Protein AF-A0A2T6BVL6-F1 (afdb_monomer_lite)

pLDDT: mean 72.18, std 13.73, range [38.19, 92.25]

Structure (mmCIF, N/CA/C/O backbone):
data_AF-A0A2T6BVL6-F1
#
_entry.id   AF-A0A2T6BVL6-F1
#
loop_
_atom_site.group_PDB
_atom_site.id
_atom_site.type_symbol
_atom_site.label_atom_id
_atom_site.label_alt_id
_atom_site.label_comp_id
_atom_site.label_asym_id
_atom_site.label_entity_id
_atom_site.label_seq_id
_atom_site.pdbx_PDB_ins_code
_atom_site.Cartn_x
_atom_site.Cartn_y
_atom_site.Cartn_z
_atom_site.occupancy
_atom_site.B_iso_or_equiv
_atom_site.auth_seq_id
_atom_site.auth_comp_id
_atom_site.auth_asym_id
_atom_site.auth_atom_id
_atom_site.pdbx_PDB_model_num
ATOM 1 N N . MET A 1 1 ? 2.263 27.842 -10.248 1.00 40.53 1 MET A N 1
ATOM 2 C CA . MET A 1 1 ? 3.040 27.228 -9.155 1.00 40.53 1 MET A CA 1
ATOM 3 C C . MET A 1 1 ? 3.358 25.823 -9.621 1.00 40.53 1 MET A C 1
ATOM 5 O O . MET A 1 1 ? 2.424 25.058 -9.809 1.00 40.53 1 MET A O 1
ATOM 9 N N . GLU A 1 2 ? 4.613 25.540 -9.962 1.00 43.47 2 GLU A N 1
ATOM 10 C CA . GLU A 1 2 ? 5.013 24.200 -10.407 1.00 43.47 2 GLU A CA 1
ATOM 11 C C . GLU A 1 2 ? 4.975 23.248 -9.210 1.00 43.47 2 GLU A C 1
ATOM 13 O O . GLU A 1 2 ? 5.513 23.553 -8.144 1.00 43.47 2 GLU A O 1
ATOM 18 N N . PHE A 1 3 ? 4.280 22.126 -9.366 1.00 44.16 3 PHE A N 1
ATOM 19 C CA . PHE A 1 3 ? 4.209 21.078 -8.358 1.00 44.16 3 PHE A CA 1
ATOM 20 C C . PHE A 1 3 ? 5.598 20.445 -8.187 1.00 44.16 3 PHE A C 1
ATOM 22 O O . PHE A 1 3 ? 6.157 19.899 -9.136 1.00 44.16 3 PHE A O 1
ATOM 29 N N . GLN A 1 4 ? 6.177 20.536 -6.987 1.00 57.06 4 GLN A N 1
ATOM 30 C CA . GLN A 1 4 ? 7.493 19.967 -6.689 1.00 57.06 4 GLN A CA 1
ATOM 31 C C . GLN A 1 4 ? 7.347 18.579 -6.057 1.00 57.06 4 GLN A C 1
ATOM 33 O O . GLN A 1 4 ? 7.309 18.446 -4.833 1.00 57.06 4 GLN A O 1
ATOM 38 N N . LEU A 1 5 ? 7.311 17.548 -6.907 1.00 57.12 5 LEU A N 1
ATOM 39 C CA . LEU A 1 5 ? 7.180 16.134 -6.521 1.00 57.12 5 LEU A CA 1
ATOM 40 C C . LEU A 1 5 ? 8.193 15.707 -5.439 1.00 57.12 5 LEU A C 1
ATOM 42 O O . LEU A 1 5 ? 7.860 14.950 -4.533 1.00 57.12 5 LEU A O 1
ATOM 46 N N . ALA A 1 6 ? 9.413 16.255 -5.476 1.00 55.81 6 ALA A N 1
ATOM 47 C CA . ALA A 1 6 ? 10.497 15.899 -4.558 1.00 55.81 6 ALA A CA 1
ATOM 48 C C . ALA A 1 6 ? 10.240 16.237 -3.076 1.00 55.81 6 ALA A C 1
ATOM 50 O O . ALA A 1 6 ? 10.922 15.696 -2.211 1.00 55.81 6 ALA A O 1
ATOM 51 N N . ASN A 1 7 ? 9.275 17.115 -2.785 1.00 55.31 7 ASN A N 1
ATOM 52 C CA . ASN A 1 7 ? 8.920 17.529 -1.425 1.00 55.31 7 ASN A CA 1
ATOM 53 C C . ASN A 1 7 ? 7.503 17.085 -1.032 1.00 55.31 7 ASN A C 1
ATOM 55 O O . ASN A 1 7 ? 6.973 17.544 -0.018 1.00 55.31 7 ASN A O 1
ATOM 59 N N . PHE A 1 8 ? 6.864 16.232 -1.838 1.00 62.28 8 PHE A N 1
ATOM 60 C CA . PHE A 1 8 ? 5.513 15.784 -1.546 1.00 62.28 8 PHE A CA 1
ATOM 61 C C . PHE A 1 8 ? 5.516 14.798 -0.370 1.00 62.28 8 PHE A C 1
ATOM 63 O O . PHE A 1 8 ? 6.111 13.718 -0.422 1.00 62.28 8 PHE A O 1
ATOM 70 N N . LYS A 1 9 ? 4.817 15.204 0.691 1.00 65.25 9 LYS A N 1
ATOM 71 C CA . LYS A 1 9 ? 4.501 14.420 1.882 1.00 65.25 9 LYS A CA 1
ATOM 72 C C . LYS A 1 9 ? 2.992 14.490 2.088 1.00 65.25 9 LYS A C 1
ATOM 74 O O . LYS A 1 9 ? 2.459 15.571 2.334 1.00 65.25 9 LYS A O 1
ATOM 79 N N . GLY A 1 10 ? 2.321 13.351 1.966 1.00 65.94 10 GLY A N 1
ATOM 80 C CA . GLY A 1 10 ? 0.877 13.216 2.121 1.00 65.94 10 GLY A CA 1
ATOM 81 C C . GLY A 1 10 ? 0.526 12.199 3.204 1.00 65.94 10 GLY A C 1
ATOM 82 O O . GLY A 1 10 ? 1.174 11.161 3.329 1.00 65.94 10 GLY A O 1
ATOM 83 N N . LYS A 1 11 ? -0.513 12.496 3.984 1.00 68.62 11 LYS A N 1
ATOM 84 C CA . LYS A 1 11 ? -1.181 11.533 4.866 1.00 68.62 11 LYS A CA 1
ATOM 85 C C . LYS A 1 11 ? -2.575 11.256 4.322 1.00 68.62 11 LYS A C 1
ATOM 87 O O . LYS A 1 11 ? -3.210 12.171 3.800 1.00 68.62 11 LYS A O 1
ATOM 92 N N . VAL A 1 12 ? -3.026 10.009 4.421 1.00 65.88 12 VAL A N 1
ATOM 93 C CA . VAL A 1 12 ? -4.369 9.611 3.980 1.00 65.88 12 VAL A CA 1
ATOM 94 C C . VAL A 1 12 ? -5.281 9.571 5.200 1.00 65.88 12 VAL A C 1
ATOM 96 O O . VAL A 1 12 ? -5.322 8.572 5.911 1.00 65.88 12 VAL A O 1
ATOM 99 N N . ASP A 1 13 ? -6.005 10.658 5.457 1.00 64.00 13 ASP A N 1
ATOM 100 C CA . ASP A 1 13 ? -6.835 10.773 6.665 1.00 64.00 13 ASP A CA 1
ATOM 101 C C . ASP A 1 13 ? -8.073 9.853 6.637 1.00 64.00 13 ASP A C 1
ATOM 103 O O . ASP A 1 13 ? -8.543 9.418 7.685 1.00 64.00 13 ASP A O 1
ATOM 107 N N . GLU A 1 14 ? -8.596 9.505 5.456 1.00 66.19 14 GLU A N 1
ATOM 108 C CA . GLU A 1 14 ? -9.849 8.737 5.324 1.00 66.19 14 GLU A CA 1
ATOM 109 C C . GLU A 1 14 ? -9.752 7.269 5.769 1.00 66.19 14 GLU A C 1
ATOM 111 O O . GLU A 1 14 ? -10.748 6.678 6.194 1.00 66.19 14 GLU A O 1
ATOM 116 N N . VAL A 1 15 ? -8.559 6.681 5.666 1.00 71.88 15 VAL A N 1
ATOM 117 C CA . VAL A 1 15 ? -8.299 5.255 5.926 1.00 71.88 15 VAL A CA 1
ATOM 118 C C . VAL A 1 15 ? -7.873 5.014 7.384 1.00 71.88 15 VAL A C 1
ATOM 120 O O . VAL A 1 15 ? -7.961 3.895 7.892 1.00 71.88 15 VAL A O 1
ATOM 123 N N . ILE A 1 16 ? -7.451 6.064 8.093 1.00 82.62 16 ILE A N 1
ATOM 124 C CA . ILE A 1 16 ? -7.024 5.988 9.495 1.00 82.62 16 ILE A CA 1
ATOM 125 C C . ILE A 1 16 ? -8.217 5.643 10.392 1.00 82.62 16 ILE A C 1
ATOM 127 O O . ILE A 1 16 ? -9.326 6.153 10.237 1.00 82.62 16 ILE A O 1
ATOM 131 N N . GLY A 1 17 ? -7.992 4.751 11.355 1.00 85.81 17 GLY A N 1
ATOM 132 C CA . GLY A 1 17 ? -9.034 4.281 12.260 1.00 85.81 17 GLY A CA 1
ATOM 133 C C . GLY A 1 17 ? -10.027 3.315 11.606 1.00 85.81 17 GLY A C 1
ATOM 134 O O . GLY A 1 17 ? -11.071 3.026 12.190 1.00 85.81 17 GLY A O 1
ATOM 135 N N . LYS A 1 18 ? -9.743 2.815 10.399 1.00 87.69 18 LYS A N 1
ATOM 136 C CA . LYS A 1 18 ? -10.568 1.807 9.725 1.00 87.69 18 LYS A CA 1
ATOM 137 C C . LYS A 1 18 ? -9.994 0.412 9.931 1.00 87.69 18 LYS A C 1
ATOM 139 O O . LYS A 1 18 ? -8.786 0.234 10.085 1.00 87.69 18 LYS A O 1
ATOM 144 N N . GLN A 1 19 ? -10.876 -0.583 9.916 1.00 89.19 19 GLN A N 1
ATOM 145 C CA . GLN A 1 19 ? -10.488 -1.989 9.971 1.00 89.19 19 GLN A CA 1
ATOM 146 C C . GLN A 1 19 ? -10.133 -2.513 8.583 1.00 89.19 19 GLN A C 1
ATOM 148 O O . GLN A 1 19 ? -10.845 -2.244 7.611 1.00 89.19 19 GLN A O 1
ATOM 153 N N . ILE A 1 20 ? -9.069 -3.309 8.512 1.00 84.94 20 ILE A N 1
ATOM 154 C CA . ILE A 1 20 ? -8.631 -3.985 7.293 1.00 84.94 20 ILE A CA 1
ATOM 155 C C . ILE A 1 20 ? -9.551 -5.181 7.022 1.00 84.94 20 ILE A C 1
ATOM 157 O O . ILE A 1 20 ? -9.661 -6.103 7.832 1.00 84.94 20 ILE A O 1
ATOM 161 N N . SER A 1 21 ? -10.191 -5.181 5.854 1.00 84.62 21 SER A N 1
ATOM 162 C CA . SER A 1 21 ? -11.013 -6.295 5.358 1.00 84.62 21 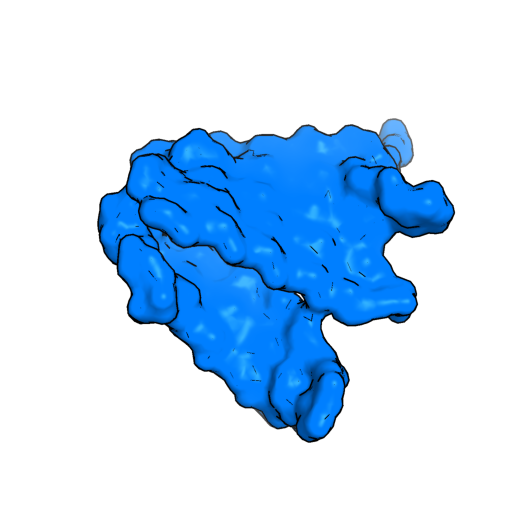SER A CA 1
ATOM 163 C C . SER A 1 21 ? -10.307 -7.118 4.283 1.00 84.62 21 SER A C 1
ATOM 165 O O . SER A 1 21 ? -10.610 -8.297 4.117 1.00 84.62 21 SER A O 1
ATOM 167 N N . TYR A 1 22 ? -9.371 -6.512 3.553 1.00 81.25 22 TYR A N 1
ATOM 168 C CA . TYR A 1 22 ? -8.605 -7.159 2.493 1.00 81.25 22 TYR A CA 1
ATOM 169 C C . TYR A 1 22 ? -7.292 -6.419 2.271 1.00 81.25 22 TYR A C 1
ATOM 171 O O . TYR A 1 22 ? -7.275 -5.190 2.301 1.00 81.25 22 TYR A O 1
ATOM 179 N N . LEU A 1 23 ? -6.223 -7.163 2.009 1.00 78.81 23 LEU A N 1
ATOM 180 C CA . LEU A 1 23 ? -4.919 -6.630 1.658 1.00 78.81 23 LEU A CA 1
ATOM 181 C C . LEU A 1 23 ? -4.175 -7.638 0.783 1.00 78.81 23 LEU A C 1
ATOM 183 O O . LEU A 1 23 ? -3.792 -8.711 1.257 1.00 78.81 23 LEU A O 1
ATOM 187 N N . LYS A 1 24 ? -3.956 -7.289 -0.483 1.00 77.19 24 LYS A N 1
ATOM 188 C CA . LYS A 1 24 ? -3.172 -8.109 -1.411 1.00 77.19 24 LYS A CA 1
ATOM 189 C C . LYS A 1 24 ? -2.087 -7.306 -2.095 1.00 77.19 24 LYS A C 1
ATOM 191 O O . LYS A 1 24 ? -2.183 -6.087 -2.216 1.00 77.19 24 LYS A O 1
ATOM 196 N N . VAL A 1 25 ? -1.087 -8.049 -2.544 1.00 75.81 25 VAL A N 1
ATOM 197 C CA . VAL A 1 25 ? 0.019 -7.581 -3.363 1.00 75.81 25 VAL A CA 1
ATOM 198 C C . VAL A 1 25 ? 0.056 -8.395 -4.640 1.00 75.81 25 VAL A C 1
ATOM 200 O O . VAL A 1 25 ? 0.054 -9.621 -4.575 1.00 75.81 25 VAL A O 1
ATOM 203 N N . LEU A 1 26 ? 0.113 -7.731 -5.785 1.00 70.62 26 LEU A N 1
ATOM 204 C CA . LEU A 1 26 ? 0.497 -8.375 -7.037 1.00 70.62 26 LEU A CA 1
ATOM 205 C C . LEU A 1 26 ? 2.016 -8.260 -7.157 1.00 70.62 26 LEU A C 1
ATOM 207 O O . LEU A 1 26 ? 2.539 -7.197 -6.843 1.00 70.62 26 LEU A O 1
ATOM 211 N N . GLY A 1 27 ? 2.696 -9.338 -7.544 1.00 64.25 27 GLY A N 1
ATOM 212 C CA . GLY A 1 27 ? 4.126 -9.364 -7.872 1.00 64.25 27 GLY A CA 1
ATOM 213 C C . GLY A 1 27 ? 4.375 -10.225 -9.111 1.00 64.25 27 GLY A C 1
ATOM 214 O O . GLY A 1 27 ? 3.524 -11.034 -9.466 1.00 64.25 27 GLY A O 1
ATOM 215 N N . GLU A 1 28 ? 5.510 -10.070 -9.791 1.00 58.78 28 GLU A N 1
ATOM 216 C CA . GLU A 1 28 ? 5.857 -10.880 -10.964 1.00 58.78 28 GLU A CA 1
ATOM 217 C C . GLU A 1 28 ? 6.670 -12.114 -10.535 1.00 58.78 28 GLU A C 1
ATOM 219 O O . GLU A 1 28 ? 7.446 -12.088 -9.583 1.00 58.78 28 GLU A O 1
ATOM 224 N N . ASN A 1 29 ? 6.48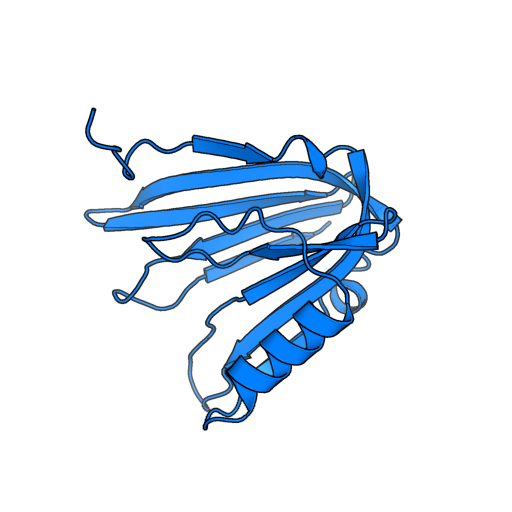6 -13.239 -11.214 1.00 51.50 29 ASN A N 1
ATOM 225 C CA . ASN A 1 29 ? 7.296 -14.439 -11.063 1.00 51.50 29 ASN A CA 1
ATOM 226 C C . ASN A 1 29 ? 8.115 -14.634 -12.337 1.00 51.50 29 ASN A C 1
ATOM 228 O O . ASN A 1 29 ? 7.660 -15.237 -13.306 1.00 51.50 29 ASN A O 1
ATOM 232 N N . LYS A 1 30 ? 9.356 -14.153 -12.327 1.00 52.06 30 LYS A N 1
ATOM 233 C CA . LYS A 1 30 ? 10.414 -14.677 -13.195 1.00 52.06 30 LYS A CA 1
ATOM 234 C C . LYS A 1 30 ? 11.454 -15.333 -12.306 1.00 52.06 30 LYS A C 1
ATOM 236 O O . LYS A 1 30 ? 11.775 -14.794 -11.252 1.00 52.06 30 LYS A O 1
ATOM 241 N N . GLU A 1 31 ? 11.978 -16.474 -12.753 1.00 56.53 31 GLU A N 1
ATOM 242 C CA . GLU A 1 31 ? 12.819 -17.451 -12.033 1.00 56.53 31 GLU A CA 1
ATOM 243 C C . GLU A 1 31 ? 14.101 -16.914 -11.343 1.00 56.53 31 GLU A C 1
ATOM 245 O O . GLU A 1 31 ? 14.925 -17.707 -10.890 1.00 56.53 31 GLU A O 1
ATOM 250 N N . ALA A 1 32 ? 14.291 -15.598 -11.204 1.00 51.12 32 ALA A N 1
ATOM 251 C CA . ALA A 1 32 ? 15.311 -15.031 -10.328 1.00 51.12 32 ALA A CA 1
ATOM 252 C C . ALA A 1 32 ? 15.056 -13.620 -9.764 1.00 51.12 32 ALA A C 1
ATOM 254 O O . ALA A 1 32 ? 15.804 -13.265 -8.861 1.00 51.12 32 ALA A O 1
ATOM 255 N N . CYS A 1 33 ? 14.098 -12.815 -10.240 1.00 47.44 33 CYS A N 1
ATOM 256 C CA . CYS A 1 33 ? 13.785 -11.488 -9.671 1.00 47.44 33 CYS A CA 1
ATOM 257 C C . CYS A 1 33 ? 12.779 -10.753 -10.566 1.00 47.44 33 CYS A C 1
ATOM 259 O O . CYS A 1 33 ? 13.043 -10.656 -11.763 1.00 47.44 33 CYS A O 1
ATOM 261 N N . PHE A 1 34 ? 11.669 -10.276 -9.988 1.00 46.78 34 PHE A N 1
ATOM 262 C CA . PHE A 1 34 ? 11.014 -8.987 -10.273 1.00 46.78 34 PHE A CA 1
ATOM 263 C C . PHE A 1 34 ? 9.761 -8.866 -9.377 1.00 46.78 34 PHE A C 1
ATOM 265 O O . PHE A 1 34 ? 8.893 -9.725 -9.439 1.00 46.78 34 PHE A O 1
ATOM 272 N N . ILE A 1 35 ? 9.632 -7.846 -8.520 1.00 49.78 35 ILE A N 1
ATOM 273 C CA . ILE A 1 35 ? 8.399 -7.619 -7.732 1.00 49.78 35 ILE A CA 1
ATOM 274 C C . ILE A 1 35 ? 7.919 -6.176 -7.960 1.00 49.78 35 ILE A C 1
ATOM 276 O O . ILE A 1 35 ? 8.268 -5.297 -7.173 1.00 49.78 35 ILE A O 1
ATOM 280 N N . PRO A 1 36 ? 7.114 -5.900 -9.000 1.00 49.69 36 PRO A N 1
ATOM 281 C CA . PRO A 1 36 ? 6.309 -4.690 -9.034 1.00 49.69 36 PRO A CA 1
ATOM 282 C C . PRO A 1 36 ? 5.214 -4.872 -7.990 1.00 49.69 36 PRO A C 1
ATOM 284 O O . PRO A 1 36 ? 4.547 -5.895 -8.002 1.00 49.69 36 PRO A O 1
ATOM 287 N N . ILE A 1 37 ? 5.057 -3.939 -7.051 1.00 60.72 37 ILE A N 1
ATOM 288 C CA . ILE A 1 37 ? 4.188 -4.155 -5.890 1.00 60.72 37 ILE A CA 1
ATOM 289 C C . ILE A 1 37 ? 2.950 -3.269 -5.995 1.00 60.72 37 ILE A C 1
ATOM 291 O O . ILE A 1 37 ? 2.943 -2.132 -5.523 1.00 60.72 37 ILE A O 1
ATOM 295 N N . ILE A 1 38 ? 1.890 -3.789 -6.613 1.00 64.06 38 ILE A N 1
ATOM 296 C CA . ILE A 1 38 ? 0.574 -3.139 -6.572 1.00 64.06 38 ILE A CA 1
ATOM 297 C C . ILE A 1 38 ? -0.126 -3.609 -5.304 1.00 64.06 38 ILE A C 1
ATOM 299 O O . ILE A 1 38 ? -0.353 -4.808 -5.133 1.00 64.06 38 ILE A O 1
ATOM 303 N N . PHE A 1 39 ? -0.491 -2.675 -4.425 1.00 73.50 39 PHE A N 1
ATOM 304 C CA . PHE A 1 39 ? -1.272 -2.992 -3.231 1.00 73.50 39 PHE A CA 1
ATOM 305 C C . PHE A 1 39 ? -2.729 -2.669 -3.440 1.00 73.50 39 PHE A C 1
ATOM 307 O O . PHE A 1 39 ? -3.079 -1.593 -3.915 1.00 73.50 39 PHE A O 1
ATOM 314 N N . TRP A 1 40 ? -3.567 -3.557 -2.939 1.00 75.38 40 TRP A N 1
ATOM 315 C CA . TRP A 1 40 ? -4.990 -3.318 -2.819 1.00 75.38 40 TRP A CA 1
ATOM 316 C C . TRP A 1 40 ? -5.392 -3.464 -1.370 1.00 75.38 40 TRP A C 1
ATOM 318 O O . TRP A 1 40 ? -5.222 -4.538 -0.797 1.00 75.38 40 TRP A O 1
ATOM 328 N N . LEU A 1 41 ? -5.932 -2.399 -0.789 1.00 78.56 41 LEU A N 1
ATOM 329 C CA . LEU A 1 41 ? -6.474 -2.379 0.562 1.00 78.56 41 LEU A CA 1
ATOM 330 C C . LEU A 1 41 ? -7.975 -2.134 0.493 1.00 78.56 41 LEU A C 1
ATOM 332 O O . LEU A 1 41 ? -8.408 -1.123 -0.053 1.00 78.56 41 LEU A O 1
ATOM 336 N N . LYS A 1 42 ? -8.761 -3.011 1.114 1.00 81.00 42 LYS A N 1
ATOM 337 C CA . LYS A 1 42 ? -10.178 -2.754 1.374 1.00 81.00 42 LYS A CA 1
ATOM 338 C C . LYS A 1 42 ? -10.396 -2.527 2.858 1.00 81.00 42 LYS A C 1
ATOM 340 O O . LYS A 1 42 ? -10.000 -3.364 3.678 1.00 81.00 42 LYS A O 1
ATOM 345 N N . THR A 1 43 ? -11.079 -1.446 3.193 1.00 82.50 43 THR A N 1
ATOM 346 C CA . THR A 1 43 ? -11.520 -1.145 4.556 1.00 82.50 43 THR A CA 1
ATOM 347 C C . THR A 1 43 ? -12.942 -1.654 4.813 1.00 82.50 43 THR A C 1
ATOM 349 O O . THR A 1 43 ? -13.702 -1.951 3.889 1.00 82.50 43 THR A O 1
ATOM 352 N N . ALA A 1 44 ? -13.322 -1.775 6.087 1.00 82.44 44 ALA A N 1
ATOM 353 C CA . ALA A 1 44 ? -14.635 -2.293 6.500 1.00 82.44 44 ALA A CA 1
ATOM 354 C C . ALA A 1 44 ? -15.846 -1.461 6.022 1.00 82.44 44 ALA A C 1
ATOM 356 O O . ALA A 1 44 ? -16.973 -1.948 6.050 1.00 82.44 44 ALA A O 1
ATOM 357 N N . ASP A 1 45 ? -15.634 -0.233 5.544 1.00 79.38 45 ASP A N 1
ATOM 358 C CA . ASP A 1 45 ? -16.653 0.595 4.880 1.00 79.38 45 ASP A CA 1
ATOM 359 C C . ASP A 1 45 ? -16.802 0.299 3.375 1.00 79.38 45 ASP A C 1
ATOM 361 O O . ASP A 1 45 ? -17.511 1.013 2.671 1.00 79.38 45 ASP A O 1
ATOM 365 N N . ASN A 1 46 ? -16.193 -0.791 2.901 1.00 71.56 46 ASN A N 1
ATOM 366 C CA . ASN A 1 46 ? -16.206 -1.276 1.521 1.00 71.56 46 ASN A CA 1
ATOM 367 C C . ASN A 1 46 ? -15.503 -0.390 0.487 1.00 71.56 46 ASN A C 1
ATOM 369 O O . ASN A 1 46 ? -15.656 -0.641 -0.708 1.00 71.56 46 ASN A O 1
ATOM 373 N N . LYS A 1 47 ? -14.684 0.569 0.918 1.00 75.25 47 LYS A N 1
ATOM 374 C CA . LYS A 1 47 ? -13.815 1.318 0.008 1.00 75.25 47 LYS A CA 1
ATOM 375 C C . LYS A 1 47 ? -12.580 0.491 -0.344 1.00 75.25 47 LYS A C 1
ATOM 377 O O . LYS A 1 47 ? -11.944 -0.070 0.552 1.00 75.25 47 LYS A O 1
ATOM 382 N N . CYS A 1 48 ? -12.265 0.387 -1.637 1.00 73.88 48 CYS A N 1
ATOM 383 C CA . CYS A 1 48 ? -11.033 -0.236 -2.121 1.00 73.88 48 CYS A CA 1
ATOM 384 C C . CYS A 1 48 ? -10.050 0.847 -2.563 1.00 73.88 48 CYS A C 1
ATOM 386 O O . CYS A 1 48 ? -10.402 1.755 -3.317 1.00 73.88 48 CYS A O 1
ATOM 388 N N . HIS A 1 49 ? -8.813 0.719 -2.103 1.00 73.62 49 HIS A N 1
ATOM 389 C CA . HIS A 1 49 ? -7.723 1.638 -2.376 1.00 73.62 49 HIS A CA 1
ATOM 390 C C . HIS A 1 49 ? -6.601 0.881 -3.081 1.00 73.62 49 HIS A C 1
ATOM 392 O O . HIS A 1 49 ? -6.066 -0.090 -2.535 1.00 73.62 49 HIS A O 1
ATOM 398 N N . ARG A 1 50 ? -6.251 1.335 -4.287 1.00 71.94 50 ARG A N 1
ATOM 399 C CA . ARG A 1 50 ? -5.054 0.898 -5.008 1.00 71.94 50 ARG A CA 1
ATOM 400 C C . ARG A 1 50 ? -3.892 1.774 -4.573 1.00 71.94 50 ARG A C 1
ATOM 402 O O . ARG A 1 50 ? -3.961 2.992 -4.712 1.00 71.94 50 ARG A O 1
ATOM 409 N N . PHE A 1 51 ? -2.805 1.170 -4.121 1.00 66.62 51 PHE A N 1
ATOM 410 C CA . PHE A 1 51 ? -1.541 1.877 -4.012 1.00 66.62 51 PHE A CA 1
ATOM 411 C C . PHE A 1 51 ? -0.633 1.423 -5.138 1.00 66.62 51 PHE A C 1
ATOM 413 O O . PHE A 1 51 ? -0.071 0.327 -5.120 1.00 66.62 51 PHE A O 1
ATOM 420 N N . PHE A 1 52 ? -0.528 2.303 -6.122 1.00 60.72 52 PHE A N 1
ATOM 421 C CA . PHE A 1 52 ? 0.504 2.279 -7.132 1.00 60.72 52 PHE A CA 1
ATOM 422 C C . PHE A 1 52 ? 1.278 3.582 -6.979 1.00 60.72 52 PHE A C 1
ATOM 424 O O . PHE A 1 52 ? 0.676 4.655 -6.900 1.00 60.72 52 PHE A O 1
ATOM 431 N N . ILE A 1 53 ? 2.593 3.485 -6.840 1.00 54.12 53 ILE A N 1
ATOM 432 C CA . ILE A 1 53 ? 3.446 4.661 -6.903 1.00 54.12 53 ILE A CA 1
ATOM 433 C C . ILE A 1 53 ? 3.887 4.725 -8.360 1.00 54.12 53 ILE A C 1
ATOM 435 O O . ILE A 1 53 ? 4.753 3.975 -8.779 1.00 54.12 53 ILE A O 1
ATOM 439 N N . ASP A 1 54 ? 3.220 5.566 -9.138 1.00 50.81 54 ASP A N 1
ATOM 440 C CA . ASP A 1 54 ? 3.755 6.058 -10.402 1.00 50.81 54 ASP A CA 1
ATOM 441 C C . ASP A 1 54 ? 4.192 7.505 -10.156 1.00 50.81 54 ASP A C 1
ATOM 443 O O . ASP A 1 54 ? 3.587 8.228 -9.355 1.00 50.81 54 ASP A O 1
ATOM 447 N N . ALA A 1 55 ? 5.239 7.964 -10.837 1.00 38.97 55 ALA A N 1
ATOM 448 C CA . ALA A 1 55 ? 5.750 9.329 -10.723 1.00 38.97 55 ALA A CA 1
ATOM 449 C C . ALA A 1 55 ? 4.714 10.410 -11.114 1.00 38.97 55 ALA A C 1
ATOM 451 O O . ALA A 1 55 ? 4.981 11.602 -10.944 1.00 38.97 55 ALA A O 1
ATOM 452 N N . TRP A 1 56 ? 3.540 10.007 -11.617 1.00 38.19 56 TRP A N 1
ATOM 453 C CA . TRP A 1 56 ? 2.568 10.874 -12.279 1.00 38.19 56 TRP A CA 1
ATOM 454 C C . TRP A 1 56 ? 1.173 10.914 -11.649 1.00 38.19 56 TRP A C 1
ATOM 456 O O . TRP A 1 56 ? 0.457 11.887 -11.888 1.00 38.19 56 TRP A O 1
ATOM 466 N N . MET A 1 57 ? 0.773 9.934 -10.829 1.00 41.97 57 MET A N 1
ATOM 467 C CA . MET A 1 57 ? -0.556 9.939 -10.208 1.00 41.97 57 MET A CA 1
ATOM 468 C C . MET A 1 57 ? -0.543 9.498 -8.751 1.00 41.97 57 MET A C 1
ATOM 470 O O . MET A 1 57 ? -0.049 8.442 -8.370 1.00 41.97 57 MET A O 1
ATOM 474 N N . LEU A 1 58 ? -1.183 10.326 -7.933 1.00 45.25 58 LEU A N 1
ATOM 475 C CA . LEU A 1 58 ? -1.565 9.979 -6.579 1.00 45.25 58 LEU A CA 1
ATOM 476 C C . LEU A 1 58 ? -2.860 9.165 -6.669 1.00 45.25 58 LEU A C 1
ATOM 478 O O . LEU A 1 58 ? -3.923 9.737 -6.895 1.00 45.25 58 LEU A O 1
ATOM 482 N N . HIS A 1 59 ? -2.794 7.844 -6.521 1.00 52.09 59 HIS A N 1
ATOM 483 C CA . HIS A 1 59 ? -3.971 6.971 -6.647 1.00 52.09 59 HIS A CA 1
ATOM 484 C C . HIS A 1 59 ? -4.866 6.978 -5.395 1.00 52.09 59 HIS A C 1
ATOM 486 O O . HIS A 1 59 ? -5.308 5.939 -4.911 1.00 52.09 59 HIS A O 1
ATOM 492 N N . TRP A 1 60 ? -5.191 8.164 -4.879 1.00 54.59 60 TRP A N 1
ATOM 493 C CA . TRP A 1 60 ? -6.328 8.328 -3.974 1.00 54.59 60 TRP A CA 1
ATOM 494 C C . TRP A 1 60 ? -7.615 8.375 -4.806 1.00 54.59 60 TRP A C 1
ATOM 496 O O . TRP A 1 60 ? -8.239 9.416 -4.989 1.00 54.59 60 TRP A O 1
ATOM 506 N N . ALA A 1 61 ? -7.954 7.220 -5.370 1.00 59.81 61 ALA A N 1
ATOM 507 C CA . ALA A 1 61 ? -9.208 6.976 -6.059 1.00 59.81 61 ALA A CA 1
ATOM 508 C C . ALA A 1 61 ? -9.889 5.780 -5.392 1.00 59.81 61 ALA A C 1
ATOM 510 O O . ALA A 1 61 ? -9.239 4.787 -5.054 1.00 59.81 61 ALA A O 1
ATOM 511 N N . GLU A 1 62 ? -11.184 5.921 -5.142 1.00 66.25 62 GLU A N 1
ATOM 512 C CA . GLU A 1 62 ? -12.021 4.833 -4.657 1.00 66.25 62 GLU A CA 1
ATOM 513 C C . GLU A 1 62 ? -12.442 3.976 -5.842 1.00 66.25 62 GLU A C 1
ATOM 515 O O . GLU A 1 62 ? -12.902 4.502 -6.854 1.00 66.25 62 GLU A O 1
ATOM 520 N N . TYR A 1 63 ? -12.309 2.666 -5.680 1.00 71.56 63 TYR A N 1
ATOM 521 C CA . TYR A 1 63 ? -12.797 1.684 -6.637 1.00 71.56 63 TYR A CA 1
ATOM 522 C C . TYR A 1 63 ? -13.822 0.784 -5.948 1.00 71.56 63 TYR A C 1
ATOM 524 O O . TYR A 1 63 ? -13.712 0.465 -4.755 1.00 71.56 63 TYR A O 1
ATOM 532 N N . SER A 1 64 ? -14.822 0.351 -6.701 1.00 74.19 64 SER A N 1
ATOM 533 C CA . SER A 1 64 ? -15.637 -0.806 -6.356 1.00 74.19 64 SER A CA 1
ATOM 534 C C . SER A 1 64 ? -14.801 -2.091 -6.420 1.00 74.19 64 SER A C 1
ATOM 536 O O . SER A 1 64 ? -13.709 -2.128 -6.984 1.00 74.19 64 SER A O 1
ATOM 538 N N . ILE A 1 65 ? -15.317 -3.172 -5.827 1.00 71.00 65 ILE A N 1
ATOM 539 C CA . ILE A 1 65 ? -14.666 -4.492 -5.894 1.00 71.00 65 ILE A CA 1
ATOM 540 C C . ILE A 1 65 ? -14.550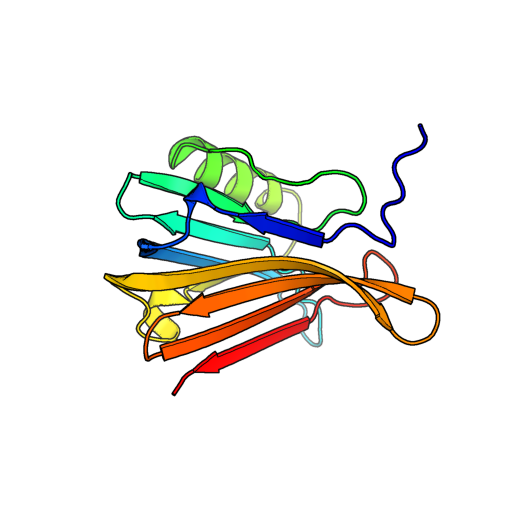 -4.954 -7.349 1.00 71.00 65 ILE A C 1
ATOM 542 O O . ILE A 1 65 ? -13.511 -5.474 -7.726 1.00 71.00 65 ILE A O 1
ATOM 546 N N . THR A 1 66 ? -15.591 -4.727 -8.151 1.00 77.56 66 THR A N 1
ATOM 547 C CA . THR A 1 66 ? -15.612 -5.109 -9.565 1.00 77.56 66 THR A CA 1
ATOM 548 C C . THR A 1 66 ? -14.574 -4.327 -10.363 1.00 77.56 66 THR A C 1
ATOM 550 O O . THR A 1 66 ? -13.793 -4.951 -11.059 1.00 77.56 66 THR A O 1
ATOM 553 N N . GLU A 1 67 ? -14.468 -3.006 -10.182 1.00 75.75 67 GLU A N 1
ATOM 554 C CA . GLU A 1 67 ? -13.424 -2.206 -10.850 1.00 75.75 67 GLU A CA 1
ATOM 555 C C . GLU A 1 67 ? -12.011 -2.631 -10.425 1.00 75.75 67 GLU A C 1
ATOM 557 O O . GLU A 1 67 ? -11.095 -2.636 -11.235 1.00 75.75 67 GLU A O 1
ATOM 562 N N . MET A 1 68 ? -11.811 -3.000 -9.154 1.00 74.50 68 MET A N 1
ATOM 563 C CA . MET A 1 68 ? -10.538 -3.569 -8.705 1.00 74.50 68 MET A CA 1
ATOM 564 C C . MET A 1 68 ? -10.237 -4.896 -9.410 1.00 74.50 68 MET A C 1
ATOM 566 O O . MET A 1 68 ? -9.102 -5.098 -9.825 1.00 74.50 68 MET A O 1
ATOM 570 N N . GLU A 1 69 ? -11.205 -5.813 -9.479 1.00 71.94 69 GLU A N 1
ATOM 571 C CA . GLU A 1 69 ? -11.041 -7.119 -10.131 1.00 71.94 69 GLU A CA 1
ATOM 572 C C . GLU A 1 69 ? -10.776 -6.954 -11.630 1.00 71.94 69 GLU A C 1
ATOM 574 O O . GLU A 1 69 ? -9.823 -7.537 -12.126 1.00 71.94 69 GLU A O 1
ATOM 579 N N . GLU A 1 70 ? -11.519 -6.079 -12.310 1.00 75.25 70 GLU A N 1
ATOM 580 C CA . GLU A 1 70 ? -11.304 -5.734 -13.719 1.00 75.25 70 GLU A CA 1
ATOM 581 C C . GLU A 1 70 ? -9.918 -5.123 -13.948 1.00 75.25 70 GLU A C 1
ATOM 583 O O . GLU A 1 70 ? -9.222 -5.553 -14.853 1.00 75.25 70 GLU A O 1
ATOM 588 N N . LEU A 1 71 ? -9.461 -4.188 -13.105 1.00 71.62 71 LEU A N 1
ATOM 589 C CA . LEU A 1 71 ? -8.115 -3.607 -13.220 1.00 71.62 71 LEU A CA 1
ATOM 590 C C . LEU A 1 71 ? -7.008 -4.626 -12.946 1.00 71.62 71 LEU A C 1
ATOM 592 O O . LEU A 1 71 ? -5.945 -4.552 -13.552 1.00 71.62 71 LEU A O 1
ATOM 596 N N . ILE A 1 72 ? -7.232 -5.541 -12.000 1.00 67.31 72 ILE A N 1
ATOM 597 C CA . ILE A 1 72 ? -6.323 -6.660 -11.758 1.00 67.31 72 ILE A CA 1
ATOM 598 C C . ILE A 1 72 ? -6.273 -7.534 -13.009 1.00 67.31 72 ILE A C 1
ATOM 600 O O . ILE A 1 72 ? -5.183 -7.838 -13.464 1.00 67.31 72 ILE A O 1
ATOM 604 N N . ASP A 1 73 ? -7.414 -7.911 -13.573 1.00 66.50 73 ASP A N 1
ATOM 605 C CA . ASP A 1 73 ? -7.470 -8.790 -14.738 1.00 66.50 73 ASP A CA 1
ATOM 606 C C . ASP A 1 73 ? -6.892 -8.106 -15.994 1.00 66.50 73 ASP A C 1
ATOM 608 O O . ASP A 1 73 ? -6.058 -8.702 -16.667 1.00 66.50 73 ASP A O 1
ATOM 612 N N . GLU A 1 74 ? -7.214 -6.836 -16.263 1.00 65.69 74 GLU A N 1
ATOM 613 C CA . GLU A 1 74 ? -6.652 -6.039 -17.369 1.00 65.69 74 GLU A CA 1
ATOM 614 C C . GLU A 1 74 ? -5.127 -5.880 -17.260 1.00 65.69 74 GLU A C 1
ATOM 616 O O . GLU A 1 74 ? -4.418 -6.083 -18.247 1.00 65.69 74 GLU A O 1
ATOM 621 N N . ASP A 1 75 ? -4.604 -5.574 -16.064 1.00 61.97 75 ASP A N 1
ATOM 622 C CA . ASP A 1 75 ? -3.155 -5.478 -15.825 1.00 61.97 75 ASP A CA 1
ATOM 623 C C . ASP A 1 75 ? -2.455 -6.858 -15.969 1.00 61.97 75 ASP A C 1
ATOM 625 O O . ASP A 1 75 ? -1.236 -6.917 -16.141 1.00 61.97 75 ASP A O 1
ATOM 629 N N . LEU A 1 76 ? -3.198 -7.976 -15.896 1.00 58.59 76 LEU A N 1
ATOM 630 C CA . LEU A 1 76 ? -2.678 -9.353 -15.902 1.00 58.59 76 LEU A CA 1
ATOM 631 C C . LEU A 1 76 ? -2.864 -10.111 -17.230 1.00 58.59 76 LEU A C 1
ATOM 633 O O . LEU A 1 76 ? -2.092 -11.033 -17.512 1.00 58.59 76 LEU A O 1
ATOM 637 N N . GLU A 1 77 ? -3.875 -9.781 -18.037 1.00 52.09 77 GLU A N 1
ATOM 638 C CA . GLU A 1 77 ? -4.259 -10.550 -19.233 1.00 52.09 77 GLU A CA 1
ATOM 639 C C . GLU A 1 77 ? -3.262 -10.418 -20.397 1.00 52.09 77 GLU A C 1
ATOM 641 O O . GLU A 1 77 ? -3.264 -11.249 -21.312 1.00 52.09 77 GLU A O 1
ATOM 646 N N . GLU A 1 78 ? -2.363 -9.431 -20.356 1.00 47.34 78 GLU A N 1
ATOM 647 C CA . GLU A 1 78 ? -1.577 -9.035 -21.523 1.00 47.34 78 GLU A CA 1
ATOM 648 C C . GLU A 1 78 ? -0.092 -9.436 -21.557 1.00 47.34 78 GLU A C 1
ATOM 650 O O . GLU A 1 78 ? 0.538 -8.961 -22.482 1.00 47.34 78 GLU A O 1
ATOM 655 N N . HIS A 1 79 ? 0.475 -10.304 -20.684 1.00 50.72 79 HIS A N 1
ATOM 656 C CA . HIS A 1 79 ? 1.632 -11.209 -20.994 1.00 50.72 79 HIS A CA 1
ATOM 657 C C . HIS A 1 79 ? 2.517 -11.717 -19.825 1.00 50.72 79 HIS A C 1
ATOM 659 O O . HIS A 1 79 ? 3.360 -12.571 -20.117 1.00 50.72 79 HIS A O 1
ATOM 665 N N . ASP A 1 80 ? 2.381 -11.328 -18.547 1.00 52.97 80 ASP A N 1
ATOM 666 C CA . ASP A 1 80 ? 3.381 -11.758 -17.540 1.00 52.97 80 ASP A CA 1
ATOM 667 C C . ASP A 1 80 ? 2.936 -12.820 -16.526 1.00 52.97 80 ASP A C 1
ATOM 669 O O . ASP A 1 80 ? 1.775 -13.009 -16.165 1.00 52.97 80 ASP A O 1
ATOM 673 N N . SER A 1 81 ? 3.933 -13.561 -16.053 1.00 57.44 81 SER A N 1
ATOM 674 C CA . SER A 1 81 ? 3.837 -14.612 -15.053 1.00 57.44 81 SER A CA 1
ATOM 675 C C . SER A 1 81 ? 3.677 -14.025 -13.649 1.00 57.44 81 SER A C 1
ATOM 677 O O . SER A 1 81 ? 4.548 -14.194 -12.811 1.00 57.44 81 SER A O 1
ATOM 679 N N . PHE A 1 82 ? 2.592 -13.314 -13.359 1.00 61.00 82 PHE A N 1
ATOM 680 C CA . PHE A 1 82 ? 2.369 -12.706 -12.042 1.00 61.00 82 PHE A CA 1
ATOM 681 C C . PHE A 1 82 ? 1.833 -13.687 -10.984 1.00 61.00 82 PHE A C 1
ATOM 683 O O . PHE A 1 82 ? 1.152 -14.669 -11.283 1.00 61.00 82 PHE A O 1
ATOM 690 N N . VAL A 1 83 ? 2.122 -13.403 -9.711 1.00 66.56 83 VAL A N 1
ATOM 691 C CA . VAL A 1 83 ? 1.587 -14.095 -8.534 1.00 66.56 83 VAL A CA 1
ATOM 692 C C . VAL A 1 83 ? 0.951 -13.073 -7.602 1.00 66.56 83 VAL A C 1
ATOM 694 O O . VAL A 1 83 ? 1.572 -12.100 -7.173 1.00 66.56 83 VAL A O 1
ATOM 697 N N . VAL A 1 84 ? -0.305 -13.326 -7.243 1.00 70.75 84 VAL A N 1
ATOM 698 C CA . VAL A 1 84 ? -0.999 -12.546 -6.222 1.00 70.75 84 VAL A CA 1
ATOM 699 C C . VAL A 1 84 ? -0.671 -13.118 -4.844 1.00 70.75 84 VAL A C 1
ATOM 701 O O . VAL A 1 84 ? -1.020 -14.254 -4.520 1.00 70.75 84 VAL A O 1
ATOM 704 N N . HIS A 1 85 ? -0.034 -12.308 -4.007 1.00 73.81 85 HIS A N 1
ATOM 705 C CA . HIS A 1 85 ? 0.248 -12.619 -2.615 1.00 73.81 85 HIS A CA 1
ATOM 706 C C . HIS A 1 85 ? -0.856 -12.079 -1.702 1.00 73.81 85 HIS A C 1
ATOM 708 O O . HIS A 1 85 ? -1.109 -10.874 -1.620 1.00 73.81 85 HIS A O 1
ATOM 714 N N . ASP A 1 86 ? -1.498 -12.990 -0.971 1.00 77.12 86 ASP A N 1
ATOM 715 C CA . ASP A 1 86 ? -2.474 -12.648 0.059 1.00 77.12 86 ASP A CA 1
ATOM 716 C C . ASP A 1 86 ? -1.775 -12.303 1.383 1.00 77.12 86 ASP A C 1
ATOM 718 O O . ASP A 1 86 ? -1.403 -13.183 2.171 1.00 77.12 86 ASP A O 1
ATOM 722 N N . LEU A 1 87 ? -1.592 -11.003 1.635 1.00 80.69 87 LEU A N 1
ATOM 723 C CA . LEU A 1 87 ? -0.980 -10.518 2.872 1.00 80.69 87 LEU A CA 1
ATOM 724 C C . LEU A 1 87 ? -1.915 -10.658 4.077 1.00 80.69 87 LEU A C 1
ATOM 726 O O . LEU A 1 87 ? -1.426 -10.778 5.201 1.00 80.69 87 LEU A O 1
ATOM 730 N N . MET A 1 88 ? -3.235 -10.684 3.867 1.00 83.06 88 MET A N 1
ATOM 731 C CA . MET A 1 88 ? -4.197 -10.868 4.959 1.00 83.06 88 MET A CA 1
ATOM 732 C C . MET A 1 88 ? -3.971 -12.192 5.657 1.00 83.06 88 MET A C 1
ATOM 734 O O . MET A 1 88 ? -3.820 -12.232 6.880 1.00 83.06 88 MET A O 1
ATOM 738 N N . SER A 1 89 ? -3.936 -13.257 4.857 1.00 79.19 89 SER A N 1
ATOM 739 C CA . SER A 1 89 ? -3.774 -14.623 5.343 1.00 79.19 89 SER A CA 1
ATOM 740 C C . SER A 1 89 ? -2.349 -14.872 5.831 1.00 79.19 89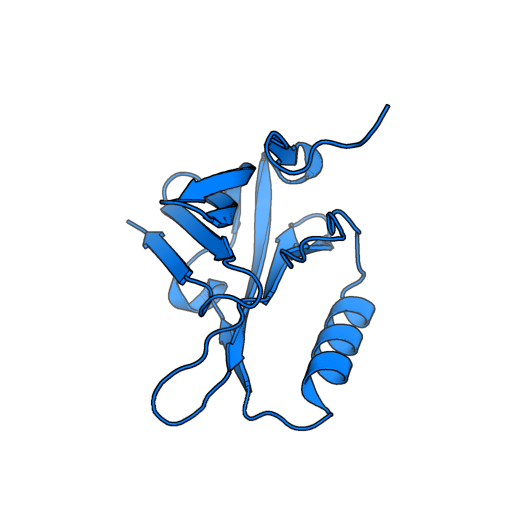 SER A C 1
ATOM 742 O O . SER A 1 89 ? -2.155 -15.509 6.863 1.00 79.19 89 SER A O 1
ATOM 744 N N . SER A 1 90 ? -1.351 -14.324 5.130 1.00 82.19 90 SER A N 1
ATOM 745 C CA . SER A 1 90 ? 0.064 -14.534 5.465 1.00 82.19 90 SER A CA 1
ATOM 746 C C . SER A 1 90 ? 0.483 -13.882 6.786 1.00 82.19 90 SER A C 1
ATOM 748 O O . SER A 1 90 ? 1.396 -14.377 7.444 1.00 82.19 90 SER A O 1
ATOM 750 N N . PHE A 1 91 ? -0.170 -12.783 7.186 1.00 82.88 91 PHE A N 1
ATOM 751 C CA . PHE A 1 91 ? 0.234 -11.992 8.352 1.00 82.88 91 PHE A CA 1
ATOM 752 C C . PHE A 1 91 ? -0.854 -11.810 9.417 1.00 82.88 91 PHE A C 1
ATOM 754 O O . PHE A 1 91 ? -0.594 -11.120 10.398 1.00 82.88 91 PHE A O 1
ATOM 761 N N . ASP A 1 92 ? -2.030 -12.434 9.299 1.00 86.44 92 ASP A N 1
ATOM 762 C CA . ASP A 1 92 ? -3.154 -12.282 10.246 1.00 86.44 92 ASP A CA 1
ATOM 763 C C . ASP A 1 92 ? -3.538 -10.802 10.466 1.00 86.44 92 ASP A C 1
ATOM 765 O O . ASP A 1 92 ? -3.476 -10.246 11.569 1.00 86.44 92 ASP A O 1
ATOM 769 N N . LEU A 1 93 ? -3.867 -10.127 9.361 1.00 85.50 93 LEU A N 1
ATOM 770 C CA . LEU A 1 93 ? -4.195 -8.692 9.342 1.00 85.50 93 LEU A CA 1
ATOM 771 C C . LEU A 1 93 ? -5.699 -8.411 9.414 1.00 85.50 93 LEU A C 1
ATOM 773 O O . LEU A 1 93 ? -6.119 -7.255 9.417 1.00 85.50 93 LEU A O 1
ATOM 777 N N . LYS A 1 94 ? -6.520 -9.460 9.489 1.00 88.00 94 LYS A N 1
ATOM 778 C CA . LYS A 1 94 ? -7.974 -9.340 9.510 1.00 88.00 94 LYS A CA 1
ATOM 779 C C . LYS A 1 94 ? -8.459 -8.545 10.719 1.00 88.00 94 LYS A C 1
ATOM 781 O O . LYS A 1 94 ? -8.013 -8.773 11.842 1.00 88.00 94 LYS A O 1
ATOM 786 N N . ASP A 1 95 ? -9.372 -7.609 10.459 1.00 88.38 95 ASP A N 1
ATOM 787 C CA . ASP A 1 95 ? -10.031 -6.745 11.445 1.00 88.38 95 ASP A CA 1
ATOM 788 C C . ASP A 1 95 ? -9.065 -5.860 12.257 1.00 88.38 95 ASP A C 1
ATOM 790 O O . ASP A 1 95 ? -9.481 -5.175 13.200 1.00 88.38 95 ASP A O 1
ATOM 794 N N . LYS A 1 96 ? -7.774 -5.839 11.885 1.00 90.56 96 LYS A N 1
ATOM 795 C CA . LYS A 1 96 ? -6.780 -4.953 12.487 1.00 90.56 96 LYS A CA 1
ATOM 796 C C . LYS A 1 96 ? -7.062 -3.522 12.070 1.00 90.56 96 LYS A C 1
ATOM 798 O O . LYS A 1 96 ? -7.528 -3.254 10.964 1.00 90.56 96 LYS A O 1
ATOM 803 N N . MET A 1 97 ? -6.771 -2.611 12.983 1.00 91.94 97 MET A N 1
ATOM 804 C CA . MET A 1 97 ? -6.975 -1.186 12.784 1.00 91.94 97 MET A CA 1
ATOM 805 C C . MET A 1 97 ? -5.768 -0.574 12.090 1.00 91.94 97 MET A C 1
ATOM 807 O O . MET A 1 97 ? -4.629 -0.946 12.369 1.00 91.94 97 MET A O 1
ATOM 811 N N . ILE A 1 98 ? -6.031 0.375 11.203 1.00 90.06 98 ILE A N 1
ATOM 812 C CA . ILE A 1 98 ? -4.997 1.171 10.555 1.00 90.06 98 ILE A CA 1
ATOM 813 C C . ILE A 1 98 ? -4.742 2.405 11.417 1.00 90.06 98 ILE A C 1
ATOM 815 O O . ILE A 1 98 ? -5.638 3.233 11.586 1.00 90.06 98 ILE A O 1
ATOM 819 N N . ASP A 1 99 ? -3.532 2.532 11.954 1.00 90.38 99 ASP A N 1
ATOM 820 C CA . ASP A 1 99 ? -3.135 3.690 12.764 1.00 90.38 99 ASP A CA 1
ATOM 821 C C . ASP A 1 99 ? -2.685 4.856 11.883 1.00 90.38 99 ASP A C 1
ATOM 823 O O . ASP A 1 99 ? -2.892 6.021 12.225 1.00 90.38 99 ASP A O 1
ATOM 827 N N . ASN A 1 100 ? -2.066 4.550 10.741 1.00 88.69 100 ASN A N 1
ATOM 828 C CA . ASN A 1 100 ? -1.508 5.551 9.845 1.00 88.69 100 ASN A CA 1
ATOM 829 C C . ASN A 1 100 ? -1.325 4.988 8.434 1.00 88.69 100 ASN A C 1
ATOM 831 O O . ASN A 1 100 ? -0.945 3.828 8.256 1.00 88.69 100 ASN A O 1
ATOM 835 N N . VAL A 1 101 ? -1.528 5.848 7.440 1.00 83.25 101 VAL A N 1
ATOM 836 C CA . VAL A 1 101 ? -1.114 5.619 6.055 1.00 83.25 101 VAL A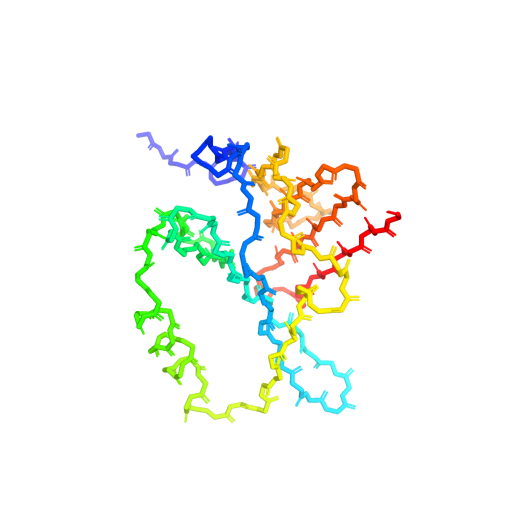 CA 1
ATOM 837 C C . VAL A 1 101 ? -0.433 6.889 5.571 1.00 83.25 101 VAL A C 1
ATOM 839 O O . VAL A 1 101 ? -1.054 7.950 5.461 1.00 83.25 101 VAL A O 1
ATOM 842 N N . GLU A 1 102 ? 0.862 6.786 5.304 1.00 83.25 102 GLU A N 1
ATOM 843 C CA . GLU A 1 102 ? 1.701 7.915 4.926 1.00 83.25 102 GLU A CA 1
ATOM 844 C C . GLU A 1 102 ? 2.413 7.632 3.608 1.00 83.25 102 GLU A C 1
ATOM 846 O O . GLU A 1 102 ? 3.036 6.582 3.438 1.00 83.25 102 GLU A O 1
ATOM 851 N N . MET A 1 103 ? 2.370 8.603 2.699 1.00 79.62 103 MET A N 1
ATOM 852 C CA . MET A 1 103 ? 3.113 8.567 1.450 1.00 79.62 103 MET A CA 1
ATOM 853 C C . MET A 1 1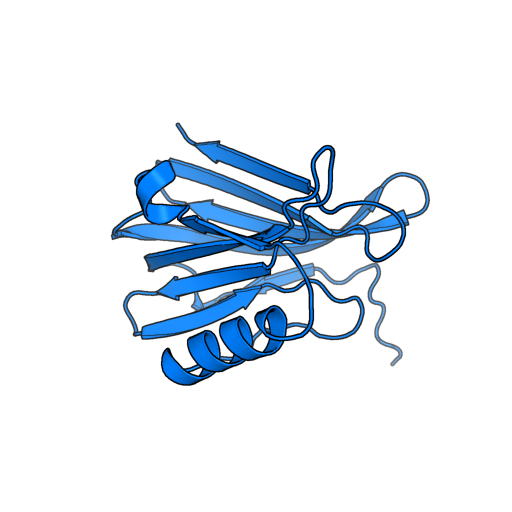03 ? 4.094 9.735 1.380 1.00 79.62 103 MET A C 1
ATOM 855 O O . MET A 1 103 ? 3.729 10.892 1.590 1.00 79.62 103 MET A O 1
ATOM 859 N N . ASN A 1 104 ? 5.350 9.440 1.066 1.00 79.38 104 ASN A N 1
ATOM 860 C CA . ASN A 1 104 ? 6.407 10.435 0.926 1.00 79.38 104 ASN A CA 1
ATOM 861 C C . ASN A 1 104 ? 7.282 10.114 -0.270 1.00 79.38 104 ASN A C 1
ATOM 863 O O . ASN A 1 104 ? 7.544 8.947 -0.529 1.00 79.38 104 ASN A O 1
ATOM 867 N N . TYR A 1 105 ? 7.866 11.129 -0.890 1.00 78.88 105 TYR A N 1
ATOM 868 C CA . TYR A 1 105 ? 9.056 10.917 -1.704 1.00 78.88 105 TYR A CA 1
ATOM 869 C C . TYR A 1 105 ? 10.307 11.182 -0.865 1.00 78.88 105 TYR A C 1
ATOM 871 O O . TYR A 1 105 ? 10.428 12.213 -0.205 1.00 78.88 105 TYR A O 1
ATOM 879 N N . ILE A 1 106 ? 11.238 10.232 -0.858 1.00 84.06 106 ILE A N 1
ATOM 880 C CA . ILE A 1 106 ? 12.510 10.325 -0.141 1.00 84.06 106 ILE A CA 1
ATOM 881 C C . ILE A 1 106 ? 13.667 10.334 -1.137 1.00 84.06 106 ILE A C 1
ATOM 883 O O . ILE A 1 106 ? 13.635 9.645 -2.156 1.00 84.06 106 ILE A O 1
ATOM 887 N N . LYS A 1 107 ? 14.716 11.110 -0.847 1.00 81.94 107 LYS A N 1
ATOM 888 C CA . LYS A 1 107 ? 15.956 11.067 -1.628 1.00 81.94 107 LYS A CA 1
ATOM 889 C C . LYS A 1 107 ? 16.861 9.966 -1.070 1.00 81.94 107 LYS A C 1
ATOM 891 O O . LYS A 1 107 ? 17.361 10.093 0.046 1.00 81.94 107 LYS A O 1
ATOM 896 N N . LEU A 1 108 ? 17.080 8.903 -1.841 1.00 82.62 108 LEU A N 1
ATOM 897 C CA . LEU A 1 108 ? 18.068 7.864 -1.545 1.00 82.62 108 LEU A CA 1
ATOM 898 C C . LEU A 1 108 ? 19.229 7.996 -2.534 1.00 82.62 108 LEU A C 1
ATOM 900 O O . LEU A 1 108 ? 19.045 7.867 -3.743 1.00 82.62 108 LEU A O 1
ATOM 904 N N . SER A 1 109 ? 20.424 8.290 -2.017 1.00 82.12 109 SER A N 1
ATOM 905 C CA . SER A 1 109 ? 21.604 8.624 -2.827 1.00 82.12 109 SER A CA 1
ATOM 906 C C . SER A 1 109 ? 21.303 9.779 -3.802 1.00 82.12 109 SER A C 1
ATOM 908 O O . SER A 1 109 ? 21.073 10.896 -3.348 1.00 82.12 109 SER A O 1
ATOM 910 N N . GLU A 1 110 ? 21.243 9.527 -5.114 1.00 78.56 110 GLU A N 1
ATOM 911 C CA . GLU A 1 110 ? 20.910 10.520 -6.155 1.00 78.56 110 GLU A CA 1
ATOM 912 C C . GLU A 1 110 ? 19.567 10.235 -6.846 1.00 78.56 110 GLU A C 1
ATOM 914 O O . GLU A 1 110 ? 19.330 10.603 -7.999 1.00 78.56 110 GLU A O 1
ATOM 919 N N . GLN A 1 111 ? 18.668 9.543 -6.151 1.00 78.06 111 GLN A N 1
ATOM 920 C CA . GLN A 1 111 ? 17.381 9.132 -6.685 1.00 78.06 111 GLN A CA 1
ATOM 921 C C . GLN A 1 111 ? 16.230 9.563 -5.776 1.00 78.06 111 GLN A C 1
ATOM 923 O O . GLN A 1 111 ? 16.324 9.476 -4.554 1.00 78.06 111 GLN A O 1
ATOM 928 N N . LEU A 1 112 ? 15.133 9.998 -6.399 1.00 78.06 112 LEU A N 1
ATOM 929 C CA . LEU A 1 112 ? 13.848 10.154 -5.735 1.00 78.06 112 LEU A CA 1
ATOM 930 C C . LEU A 1 112 ? 13.133 8.801 -5.706 1.00 78.06 112 LEU A C 1
ATOM 932 O O . LEU A 1 112 ? 13.040 8.137 -6.736 1.00 78.06 112 LEU A O 1
ATOM 936 N N . VAL A 1 113 ? 12.680 8.403 -4.524 1.00 82.50 113 VAL A N 1
ATOM 937 C CA . VAL A 1 113 ? 12.045 7.112 -4.259 1.00 82.50 113 VAL A CA 1
ATOM 938 C C . VAL A 1 113 ? 10.713 7.393 -3.593 1.00 82.50 113 VAL A C 1
ATOM 940 O O . VAL A 1 113 ? 10.677 8.080 -2.570 1.00 82.50 113 VAL A O 1
ATOM 943 N N . GLY A 1 114 ? 9.622 6.904 -4.168 1.00 80.25 114 GLY A N 1
ATOM 944 C CA . GLY A 1 114 ? 8.330 6.973 -3.506 1.00 80.25 114 GLY A CA 1
ATOM 945 C C . GLY A 1 114 ? 8.275 5.951 -2.379 1.00 80.25 114 GLY A C 1
ATOM 946 O O . GLY A 1 114 ? 8.747 4.828 -2.510 1.00 80.25 114 GLY A O 1
ATOM 947 N N . LYS A 1 115 ? 7.734 6.348 -1.237 1.00 83.69 115 LYS A N 1
ATOM 948 C CA . LYS A 1 115 ? 7.590 5.515 -0.053 1.00 83.69 115 LYS A CA 1
ATOM 949 C C . LYS A 1 115 ? 6.144 5.542 0.401 1.00 83.69 115 LYS A C 1
ATOM 951 O O . LYS A 1 115 ? 5.646 6.610 0.752 1.00 83.69 115 LYS A O 1
ATOM 956 N N . LEU A 1 116 ? 5.534 4.368 0.498 1.00 82.31 116 LEU A N 1
ATOM 957 C CA . LEU A 1 116 ? 4.280 4.158 1.213 1.00 82.31 116 LEU A CA 1
ATOM 958 C C . LEU A 1 116 ? 4.568 3.425 2.525 1.00 82.31 116 LEU A C 1
ATOM 960 O O . LEU A 1 116 ? 5.295 2.434 2.543 1.00 82.31 116 LEU A O 1
ATOM 964 N N . LEU A 1 117 ? 4.011 3.929 3.622 1.00 86.50 117 LEU A N 1
ATOM 965 C CA . LEU A 1 117 ? 4.063 3.327 4.948 1.00 86.50 117 LEU A CA 1
ATOM 966 C C . LEU A 1 117 ? 2.638 3.141 5.470 1.00 86.50 117 LEU A C 1
ATOM 968 O O . LEU A 1 117 ? 1.888 4.109 5.572 1.00 86.50 117 LEU A O 1
ATOM 972 N N . ILE A 1 118 ? 2.302 1.910 5.842 1.00 87.06 118 ILE A N 1
ATOM 973 C CA . ILE A 1 118 ? 1.054 1.549 6.514 1.00 87.06 118 ILE A CA 1
ATOM 974 C C . ILE A 1 118 ? 1.416 1.040 7.908 1.00 87.06 118 ILE A C 1
ATOM 976 O O . ILE A 1 118 ? 2.181 0.082 8.046 1.00 87.06 118 ILE A O 1
ATOM 980 N N . GLU A 1 119 ? 0.870 1.678 8.939 1.00 91.25 119 GLU A N 1
ATOM 981 C CA . GLU A 1 119 ? 1.032 1.270 10.336 1.00 91.25 119 GLU A CA 1
ATOM 982 C C . GLU A 1 119 ? -0.260 0.601 10.814 1.00 91.25 119 GLU A C 1
ATOM 984 O O . GLU A 1 119 ? -1.352 1.162 10.696 1.00 91.25 119 GLU A O 1
ATOM 989 N N . ILE A 1 120 ? -0.132 -0.625 11.320 1.00 90.94 120 ILE A N 1
ATOM 990 C CA . ILE A 1 120 ? -1.244 -1.484 11.721 1.00 90.94 120 ILE A CA 1
ATOM 991 C C . ILE A 1 120 ? -1.190 -1.679 13.237 1.00 90.94 120 ILE A C 1
ATOM 993 O O . ILE A 1 120 ? -0.204 -2.193 13.784 1.00 90.94 120 ILE A O 1
ATOM 997 N N . ALA A 1 121 ? -2.281 -1.305 13.900 1.00 91.81 121 ALA A N 1
ATOM 998 C CA . ALA A 1 121 ? -2.394 -1.257 15.347 1.00 91.81 121 ALA A CA 1
ATOM 999 C C . ALA A 1 121 ? -2.034 -2.587 16.004 1.00 91.81 121 ALA A C 1
ATOM 1001 O O . ALA A 1 121 ? -2.619 -3.632 15.699 1.00 91.81 121 ALA A O 1
ATOM 1002 N N . ASN A 1 122 ? -1.095 -2.526 16.955 1.00 88.38 122 ASN A N 1
ATOM 1003 C CA . ASN A 1 122 ? -0.612 -3.674 17.729 1.00 88.38 122 ASN A CA 1
ATOM 1004 C C . ASN A 1 122 ? -0.164 -4.862 16.858 1.00 88.38 122 ASN A C 1
ATOM 1006 O O . ASN A 1 122 ? -0.304 -6.012 17.275 1.00 88.38 122 ASN A O 1
ATOM 1010 N N . LYS A 1 123 ? 0.310 -4.592 15.634 1.00 89.19 123 LYS A N 1
ATOM 1011 C CA . LYS A 1 123 ? 0.692 -5.635 14.679 1.00 89.19 123 LYS A CA 1
ATOM 1012 C C . LYS A 1 123 ? 1.992 -5.332 13.949 1.00 89.19 123 LYS A C 1
ATOM 1014 O O . LYS A 1 123 ? 2.810 -6.230 13.790 1.00 89.19 123 LYS A O 1
ATOM 1019 N N . GLY A 1 124 ? 2.203 -4.089 13.522 1.00 92.25 124 GLY A N 1
ATOM 1020 C CA . GLY A 1 124 ? 3.461 -3.678 12.905 1.00 92.25 124 GLY A CA 1
ATOM 1021 C C . GLY A 1 124 ? 3.279 -2.798 11.679 1.00 92.25 124 GLY A C 1
ATOM 1022 O O . GLY A 1 124 ? 2.309 -2.050 11.588 1.00 92.25 124 GLY A O 1
ATOM 1023 N N . THR A 1 125 ? 4.234 -2.855 10.753 1.00 91.81 125 THR A N 1
ATOM 1024 C CA . THR A 1 125 ? 4.281 -1.947 9.603 1.00 91.81 125 THR A CA 1
ATOM 1025 C C . THR A 1 125 ? 4.513 -2.663 8.279 1.00 91.81 125 THR A C 1
ATOM 1027 O O . THR A 1 125 ? 5.192 -3.692 8.202 1.00 91.81 125 THR A O 1
ATOM 1030 N N . ILE A 1 126 ? 3.949 -2.080 7.225 1.00 86.44 126 ILE A N 1
ATOM 1031 C CA . ILE A 1 126 ? 4.169 -2.452 5.829 1.00 86.44 126 ILE A CA 1
ATOM 1032 C C . ILE A 1 126 ? 4.738 -1.219 5.133 1.00 86.44 126 ILE A C 1
ATOM 1034 O O . ILE A 1 126 ? 4.127 -0.153 5.148 1.00 86.44 126 ILE A O 1
ATOM 1038 N N . GLU A 1 127 ? 5.929 -1.353 4.565 1.00 86.62 127 GLU A N 1
ATOM 1039 C CA . GLU A 1 127 ? 6.630 -0.299 3.839 1.00 86.62 127 GLU A CA 1
ATOM 1040 C C . GLU A 1 127 ? 6.915 -0.749 2.410 1.00 86.62 127 GLU A C 1
ATOM 1042 O O . GLU A 1 127 ? 7.330 -1.884 2.173 1.00 86.62 127 GLU A O 1
ATOM 1047 N N . ILE A 1 128 ? 6.713 0.167 1.470 1.00 81.25 128 ILE A N 1
ATOM 1048 C CA . ILE A 1 128 ? 6.923 -0.050 0.042 1.00 81.25 128 ILE A CA 1
ATOM 1049 C C . ILE A 1 128 ? 7.793 1.079 -0.458 1.00 81.25 128 ILE A C 1
ATOM 1051 O O . ILE A 1 128 ? 7.480 2.245 -0.207 1.00 81.25 128 ILE A O 1
ATOM 1055 N N . LEU A 1 129 ? 8.875 0.736 -1.144 1.00 81.81 129 LEU A N 1
ATOM 1056 C CA . LEU A 1 129 ? 9.759 1.699 -1.780 1.00 81.81 129 LEU A CA 1
ATOM 1057 C C . LEU A 1 129 ? 9.692 1.500 -3.283 1.00 81.81 129 LEU A C 1
ATOM 1059 O O . LEU A 1 129 ? 10.089 0.450 -3.783 1.00 81.81 129 LEU A O 1
ATOM 1063 N N . ASP A 1 130 ? 9.214 2.519 -3.980 1.00 79.50 130 ASP A N 1
ATOM 1064 C CA . ASP A 1 130 ? 9.201 2.566 -5.426 1.00 79.50 130 ASP A CA 1
ATOM 1065 C C . ASP A 1 130 ? 10.344 3.420 -5.968 1.00 79.50 130 ASP A C 1
ATOM 1067 O O . ASP A 1 130 ? 10.493 4.606 -5.659 1.00 79.50 130 ASP A O 1
ATOM 1071 N N . TYR A 1 131 ? 11.166 2.772 -6.782 1.00 78.31 131 TYR A N 1
ATOM 1072 C CA . TYR A 1 131 ? 12.343 3.341 -7.414 1.00 78.31 131 TYR A CA 1
ATOM 1073 C C . TYR A 1 131 ? 12.068 3.729 -8.882 1.00 78.31 131 TYR A C 1
ATOM 1075 O O . TYR A 1 131 ? 13.014 4.063 -9.604 1.00 78.31 131 TYR A O 1
ATOM 1083 N N . GLY A 1 132 ? 10.811 3.709 -9.338 1.00 72.81 132 GLY A N 1
ATOM 1084 C CA . GLY A 1 132 ? 10.461 3.887 -10.747 1.00 72.81 132 GLY A CA 1
ATOM 1085 C C . GLY A 1 132 ? 11.247 2.922 -11.640 1.00 72.81 132 GLY A C 1
ATOM 1086 O O . GLY A 1 132 ? 11.562 1.805 -11.241 1.00 72.81 132 GLY A O 1
ATOM 1087 N N . ASP A 1 133 ? 11.686 3.391 -12.807 1.00 69.06 133 ASP A N 1
ATOM 1088 C CA . ASP A 1 133 ? 12.386 2.542 -13.788 1.00 69.06 133 ASP A CA 1
ATOM 1089 C C . ASP A 1 133 ? 13.846 2.213 -13.427 1.00 69.06 133 ASP A C 1
ATOM 1091 O O . ASP A 1 133 ? 14.545 1.536 -14.183 1.00 69.06 133 ASP A O 1
ATOM 1095 N N . LYS A 1 134 ? 14.378 2.743 -12.314 1.00 68.75 134 LYS A N 1
ATOM 1096 C CA . LYS A 1 134 ? 15.819 2.621 -12.023 1.00 68.75 134 LYS A CA 1
ATOM 1097 C C . LYS A 1 134 ? 16.202 1.274 -11.423 1.00 68.75 134 LYS A C 1
ATOM 1099 O O . LYS A 1 134 ? 17.341 0.846 -11.612 1.00 68.75 134 LYS A O 1
ATOM 1104 N N . LYS A 1 135 ? 15.306 0.662 -10.646 1.00 73.12 135 LYS A N 1
ATOM 1105 C CA . LYS A 1 135 ? 15.459 -0.686 -10.086 1.00 73.12 135 LYS A CA 1
ATOM 1106 C C . LYS A 1 135 ? 14.129 -1.192 -9.527 1.00 73.12 135 LYS A C 1
ATOM 1108 O O . LYS A 1 135 ? 13.186 -0.425 -9.388 1.00 73.12 135 LYS A O 1
ATOM 1113 N N . GLU A 1 136 ? 14.120 -2.460 -9.136 1.00 70.56 136 GLU A N 1
ATOM 1114 C CA . GLU A 1 136 ? 12.970 -3.124 -8.520 1.00 70.56 136 GLU A CA 1
ATOM 1115 C C . GLU A 1 136 ? 12.477 -2.421 -7.253 1.00 70.56 136 GLU A C 1
ATOM 1117 O O . GLU A 1 136 ? 13.266 -1.924 -6.436 1.00 70.56 136 GLU A O 1
ATOM 1122 N N . GLN A 1 137 ? 11.155 -2.427 -7.090 1.00 76.19 137 GLN A N 1
ATOM 1123 C CA . GLN A 1 137 ? 10.482 -1.976 -5.885 1.00 76.19 137 GLN A CA 1
ATOM 1124 C C . GLN A 1 137 ? 10.804 -2.895 -4.698 1.00 76.19 137 GLN A C 1
ATOM 1126 O O . GLN A 1 137 ? 11.020 -4.097 -4.843 1.00 76.19 137 GLN A O 1
ATOM 1131 N N . GLU A 1 138 ? 10.834 -2.332 -3.489 1.00 79.69 138 GLU A N 1
ATOM 1132 C CA . GLU A 1 138 ? 11.100 -3.093 -2.264 1.00 79.69 138 GLU A CA 1
ATOM 1133 C C . GLU A 1 138 ? 9.858 -3.154 -1.370 1.00 79.69 138 GLU A C 1
ATOM 1135 O O . GLU A 1 138 ? 9.310 -2.115 -1.002 1.00 79.69 138 GLU A O 1
ATOM 1140 N N . LEU A 1 139 ? 9.472 -4.366 -0.952 1.00 78.88 139 LEU A N 1
ATOM 1141 C CA . LEU A 1 139 ? 8.449 -4.618 0.067 1.00 78.88 139 LEU A CA 1
ATOM 1142 C C . LEU A 1 139 ? 9.112 -4.987 1.391 1.00 78.88 139 LEU A C 1
ATOM 1144 O O . LEU A 1 139 ? 9.805 -5.999 1.497 1.00 78.88 139 LEU A O 1
ATOM 1148 N N . LYS A 1 140 ? 8.863 -4.196 2.430 1.00 85.00 140 LYS A N 1
ATOM 1149 C CA . LYS A 1 140 ? 9.348 -4.434 3.790 1.00 85.00 140 LYS A CA 1
ATOM 1150 C C . LYS A 1 140 ? 8.167 -4.611 4.728 1.00 85.00 140 LYS A C 1
ATOM 1152 O O . LYS A 1 140 ? 7.454 -3.663 5.033 1.00 85.00 140 LYS A O 1
ATOM 1157 N N . ILE A 1 141 ? 7.995 -5.830 5.225 1.00 83.88 141 ILE A N 1
ATOM 1158 C CA . ILE A 1 141 ? 6.945 -6.174 6.185 1.00 83.88 141 ILE A CA 1
ATOM 1159 C C . ILE A 1 141 ? 7.598 -6.469 7.535 1.00 83.88 141 ILE A C 1
ATOM 1161 O O . ILE A 1 141 ? 8.469 -7.333 7.640 1.00 83.88 141 ILE A O 1
ATOM 1165 N N . LYS A 1 142 ? 7.191 -5.734 8.572 1.00 89.19 142 LYS A N 1
ATOM 1166 C CA . LYS A 1 142 ? 7.654 -5.906 9.955 1.00 89.19 142 LYS A CA 1
ATOM 1167 C C . LYS A 1 142 ? 6.445 -6.150 10.841 1.00 89.19 142 LYS A C 1
ATOM 1169 O O . LYS A 1 142 ? 5.806 -5.197 11.270 1.00 89.19 142 LYS A O 1
ATOM 1174 N N . ILE A 1 143 ? 6.136 -7.417 11.089 1.00 84.88 143 ILE A N 1
ATOM 1175 C CA . ILE A 1 143 ? 4.970 -7.848 11.865 1.00 84.88 143 ILE A CA 1
ATOM 1176 C C . ILE A 1 143 ? 5.454 -8.584 13.117 1.00 84.88 143 ILE A C 1
ATOM 1178 O O . ILE A 1 143 ? 6.384 -9.388 13.021 1.00 84.88 143 ILE A O 1
ATOM 1182 N N . GLY A 1 144 ? 4.851 -8.287 14.271 1.00 76.25 144 GLY A N 1
ATOM 1183 C CA . GLY A 1 144 ? 5.184 -8.846 15.587 1.00 76.25 144 GLY A CA 1
ATOM 1184 C C . GLY A 1 144 ? 3.956 -9.148 16.429 1.00 76.25 144 GLY A C 1
ATOM 1185 O O . GLY A 1 144 ? 2.881 -8.574 16.140 1.00 76.25 144 GLY A O 1
#

Secondary structure (DSSP, 8-state):
----GGG-EEE-TTTTTPBEEEEEEEEE--TT-----EEEEEETTS-EEEE-EETTEE---EE-HHHHHHHHHHHHTTS--EEEEEHHHHHT-TTPBEEEEEEEEEEETTEEEEEEEEEETTTEEEEEEE-GGGS--EEEEEE-

Foldseek 3Di:
DDDDQQFDKDWDPVQAFFAWAFWKWKQFDDPPDAGQTWIWTATPVQWIFIDDDDSPDDRPDTDHPVRVVVVVCVVPVPDTRMDMDGPCVVQVRGRWGWRTWIWHFDDDPNATWIKIWTATPPFGIWIWIHRDPPDHIDIDDDTD

Sequence (144 aa):
MEFQLANFKGKVDEVIGKQISYLKVLGENKEACFIPIIFWLKTADNKCHRFFIDAWMLHWAEYSITEMEELIDEDLEEHDSFVVHDLMSSFDLKDKMIDNVEMNYIKLSEQLVGKLLIEIANKGTIEILDYGDKKEQELKIKIG

Radius of gyration: 15.15 Å; chains: 1; bounding box: 38×45×39 Å

Organism: NCBI:txid701523